Protein AF-A0A7C3VBC3-F1 (afdb_monomer_lite)

pLDDT: mean 94.58, std 4.92, range [55.72, 98.56]

Structure (mmCIF, N/CA/C/O backbone):
data_AF-A0A7C3VBC3-F1
#
_entry.id   AF-A0A7C3VBC3-F1
#
loop_
_atom_site.group_PDB
_atom_site.id
_atom_site.type_symbol
_atom_site.label_atom_id
_atom_site.label_alt_id
_atom_site.label_comp_id
_atom_site.label_asym_id
_atom_site.label_entity_id
_atom_site.label_seq_id
_atom_site.pdbx_PDB_ins_code
_atom_site.Cartn_x
_atom_site.Cartn_y
_atom_site.Cartn_z
_atom_site.occupancy
_atom_site.B_iso_or_equiv
_atom_site.auth_seq_id
_atom_site.auth_comp_id
_atom_site.auth_asym_id
_atom_site.auth_atom_id
_atom_site.pdbx_PDB_model_num
ATOM 1 N N . MET A 1 1 ? -21.456 6.014 -12.034 1.00 55.72 1 MET A N 1
ATOM 2 C CA . MET A 1 1 ? -20.924 7.264 -11.454 1.00 55.72 1 MET A CA 1
ATOM 3 C C . MET A 1 1 ? -19.428 7.063 -11.351 1.00 55.72 1 MET A C 1
ATOM 5 O O . MET A 1 1 ? -19.044 6.001 -10.879 1.00 55.72 1 MET A O 1
ATOM 9 N N . ASP A 1 2 ? -18.611 7.976 -11.876 1.00 81.75 2 ASP A N 1
ATOM 10 C CA . ASP A 1 2 ? -17.159 7.766 -11.918 1.00 81.75 2 ASP A CA 1
ATOM 11 C C . ASP A 1 2 ? -16.596 7.594 -10.505 1.00 81.75 2 ASP A C 1
ATOM 13 O O . ASP A 1 2 ? -16.928 8.370 -9.603 1.00 81.75 2 ASP A O 1
ATOM 17 N N . LEU A 1 3 ? -15.724 6.594 -10.327 1.00 82.06 3 LEU A N 1
ATOM 18 C CA . LEU A 1 3 ? -15.068 6.289 -9.051 1.00 82.06 3 LEU A CA 1
ATOM 19 C C . LEU A 1 3 ? -14.436 7.545 -8.432 1.00 82.06 3 LEU A C 1
ATOM 21 O O . LEU A 1 3 ? -14.564 7.769 -7.233 1.00 82.06 3 LEU A O 1
ATOM 25 N N . LEU A 1 4 ? -13.833 8.407 -9.257 1.00 88.31 4 LEU A N 1
ATOM 26 C CA . LEU A 1 4 ? -13.224 9.663 -8.819 1.00 88.31 4 LEU A CA 1
ATOM 27 C C . LEU A 1 4 ? -14.214 10.587 -8.094 1.00 88.31 4 LEU A C 1
ATOM 29 O O . LEU A 1 4 ? -13.923 11.027 -6.985 1.00 88.31 4 LEU A O 1
ATOM 33 N N . PHE A 1 5 ? -15.375 10.877 -8.690 1.00 92.62 5 PHE A N 1
ATOM 34 C CA . PHE A 1 5 ? -16.350 11.793 -8.086 1.00 92.62 5 PHE A CA 1
ATOM 35 C C . PHE A 1 5 ? -16.934 11.229 -6.793 1.00 92.62 5 PHE A C 1
ATOM 37 O O . PHE A 1 5 ? -17.058 11.955 -5.815 1.00 92.62 5 PHE A O 1
ATOM 44 N N . ASN A 1 6 ? -17.188 9.922 -6.747 1.00 91.81 6 ASN A N 1
ATOM 45 C CA . ASN A 1 6 ? -17.648 9.261 -5.529 1.00 91.81 6 ASN A CA 1
ATOM 46 C C . ASN A 1 6 ? -16.606 9.363 -4.391 1.00 91.81 6 ASN A C 1
ATOM 48 O O . ASN A 1 6 ? -16.950 9.673 -3.250 1.00 91.81 6 ASN A O 1
ATOM 52 N N . ILE A 1 7 ? -15.311 9.190 -4.689 1.00 93.00 7 ILE A N 1
ATOM 53 C CA . ILE A 1 7 ? -14.257 9.411 -3.686 1.00 93.00 7 ILE A CA 1
ATOM 54 C C . ILE A 1 7 ? -14.200 10.879 -3.242 1.00 93.00 7 ILE A C 1
ATOM 56 O O . ILE A 1 7 ? -14.078 11.129 -2.042 1.00 93.00 7 ILE A O 1
ATOM 60 N N . LEU A 1 8 ? -14.334 11.843 -4.158 1.00 95.25 8 LEU A N 1
ATOM 61 C CA . LEU A 1 8 ? -14.383 13.271 -3.813 1.00 95.25 8 LEU A CA 1
ATOM 62 C C . LEU A 1 8 ? -15.584 13.612 -2.916 1.00 95.25 8 LEU A C 1
ATOM 64 O O . LEU A 1 8 ? -15.435 14.333 -1.933 1.00 95.25 8 LEU A O 1
ATOM 68 N N . ASP A 1 9 ? -16.760 13.043 -3.166 1.00 96.81 9 ASP A N 1
ATOM 69 C CA . ASP A 1 9 ? -17.916 13.240 -2.286 1.00 96.81 9 ASP A CA 1
ATOM 70 C C . ASP A 1 9 ? -17.645 12.691 -0.877 1.00 96.81 9 ASP A C 1
ATOM 72 O O . ASP A 1 9 ? -18.002 13.307 0.135 1.00 96.81 9 ASP A O 1
ATOM 76 N N . LYS A 1 10 ? -16.942 11.558 -0.776 1.00 97.00 10 LYS A N 1
ATOM 77 C CA . LYS A 1 10 ? -16.551 10.959 0.507 1.00 97.00 10 LYS A CA 1
ATOM 78 C C . LYS A 1 10 ? -15.492 11.765 1.251 1.00 97.00 10 LYS A C 1
ATOM 80 O O . LYS A 1 10 ? -15.508 11.756 2.483 1.00 97.00 10 LYS A O 1
ATOM 85 N N . THR A 1 11 ? -14.603 12.490 0.567 1.00 97.75 11 THR A N 1
ATOM 86 C CA . THR A 1 11 ? -13.678 13.402 1.262 1.00 97.75 11 THR A CA 1
ATOM 87 C C . THR A 1 11 ? -14.416 14.582 1.888 1.00 97.75 11 THR A C 1
ATOM 89 O O . THR A 1 11 ? -13.947 15.104 2.895 1.00 97.75 11 THR A O 1
ATOM 92 N N . LEU A 1 12 ? -15.587 14.969 1.375 1.00 97.31 12 LEU A N 1
ATOM 93 C CA . LEU A 1 12 ? -16.402 16.063 1.917 1.00 97.31 12 LEU A CA 1
ATOM 94 C C . LEU A 1 12 ? -17.420 15.606 2.974 1.00 97.31 12 LEU A C 1
ATOM 96 O O . LEU A 1 12 ? -17.744 16.365 3.889 1.00 97.31 12 LEU A O 1
ATOM 100 N N . THR A 1 13 ? -17.912 14.370 2.875 1.00 97.38 13 THR A N 1
ATOM 101 C CA . THR A 1 13 ? -19.026 13.859 3.699 1.00 97.38 13 THR A CA 1
ATOM 102 C C . THR A 1 13 ? -18.622 12.792 4.719 1.00 97.38 13 THR A C 1
ATOM 104 O O . THR A 1 13 ? -19.360 12.558 5.678 1.00 97.38 13 THR A O 1
ATOM 107 N N . GLY A 1 14 ? -17.447 12.173 4.565 1.00 97.44 14 GLY A N 1
ATOM 108 C CA . GLY A 1 14 ? -16.961 11.094 5.426 1.00 97.44 14 GLY A CA 1
ATOM 109 C C . GLY A 1 14 ? -16.746 11.509 6.890 1.00 97.44 14 GLY A C 1
ATOM 110 O O . GLY A 1 14 ? -16.717 12.701 7.197 1.00 97.44 14 GLY A O 1
ATOM 111 N N . PRO A 1 15 ? -16.585 10.563 7.834 1.00 97.88 15 PRO A N 1
ATOM 112 C CA . PRO A 1 15 ? -16.451 10.878 9.257 1.00 97.88 15 PRO A CA 1
ATOM 113 C C . PRO A 1 15 ? -15.296 11.842 9.547 1.00 97.88 15 PRO A C 1
ATOM 115 O O . PRO A 1 15 ? -14.195 11.660 9.030 1.00 97.88 15 PRO A O 1
ATOM 118 N N . ILE A 1 16 ? -15.533 12.842 10.398 1.00 97.94 16 ILE A N 1
ATOM 119 C CA . ILE A 1 16 ? -14.496 13.794 10.823 1.00 97.94 16 ILE A CA 1
ATOM 120 C C . ILE A 1 16 ? -13.496 13.080 11.735 1.00 97.94 16 ILE A C 1
ATOM 122 O O . ILE A 1 16 ? -13.885 12.357 12.651 1.00 97.94 16 ILE A O 1
ATOM 126 N N . THR A 1 17 ? -12.205 13.307 11.508 1.00 97.56 17 THR A N 1
ATOM 127 C CA . THR A 1 17 ? -11.124 12.854 12.389 1.00 97.56 17 THR A CA 1
ATOM 128 C C . THR A 1 17 ? -9.946 13.811 12.290 1.00 97.56 17 THR A C 1
ATOM 130 O O . THR A 1 17 ? -9.686 14.385 11.237 1.00 97.56 17 THR A O 1
ATOM 133 N N . THR A 1 18 ? -9.186 13.968 13.371 1.00 98.12 18 THR A N 1
ATOM 134 C CA . THR A 1 18 ? -7.905 14.675 13.279 1.00 98.12 18 THR A CA 1
ATOM 135 C C . THR A 1 18 ? -6.853 13.761 12.655 1.00 98.12 18 THR A C 1
ATOM 137 O O . THR A 1 18 ? -6.925 12.535 12.795 1.00 98.12 18 THR A O 1
ATOM 140 N N . LYS A 1 19 ? -5.832 14.355 12.021 1.00 97.75 19 LYS A N 1
ATOM 141 C CA . LYS A 1 19 ? -4.657 13.617 11.531 1.00 97.75 19 LYS A CA 1
ATOM 142 C C . LYS A 1 19 ? -4.026 12.778 12.645 1.00 97.75 19 LYS A C 1
ATOM 144 O O . LYS A 1 19 ? -3.769 11.593 12.469 1.00 97.75 19 LYS A O 1
ATOM 149 N N . ARG A 1 20 ? -3.850 13.387 13.823 1.00 98.12 20 ARG A N 1
ATOM 150 C CA . ARG A 1 20 ? -3.245 12.734 14.987 1.00 98.12 20 ARG A CA 1
ATOM 151 C C . ARG A 1 20 ? -4.061 11.531 15.459 1.00 98.12 20 ARG A C 1
ATOM 153 O O . ARG A 1 20 ? -3.479 10.495 15.755 1.00 98.12 20 ARG A O 1
ATOM 160 N N . ASP A 1 21 ? -5.383 11.652 15.543 1.00 98.31 21 ASP A N 1
ATOM 161 C CA . ASP A 1 21 ? -6.232 10.530 15.954 1.00 98.31 21 ASP A CA 1
ATOM 162 C C . ASP A 1 21 ? -6.253 9.420 14.900 1.00 98.31 21 ASP A C 1
ATOM 164 O O . ASP A 1 21 ? -6.229 8.243 15.256 1.00 98.31 21 ASP A O 1
ATOM 168 N N . PHE A 1 22 ? -6.237 9.770 13.612 1.00 98.50 22 PHE A N 1
ATOM 169 C CA . PHE A 1 22 ? -6.141 8.777 12.550 1.00 98.50 22 PHE A CA 1
ATOM 170 C C . PHE A 1 22 ? -4.828 7.985 12.647 1.00 98.50 22 PHE A C 1
ATOM 172 O O . PHE A 1 22 ? -4.858 6.766 12.804 1.00 98.50 22 PHE A O 1
ATOM 179 N N . GLU A 1 23 ? -3.688 8.677 12.643 1.00 98.06 23 GLU A N 1
ATOM 180 C CA . GLU A 1 23 ? -2.355 8.062 12.611 1.00 98.06 23 GLU A CA 1
ATOM 181 C C . GLU A 1 23 ? -1.995 7.336 13.911 1.00 98.06 23 GLU A C 1
ATOM 183 O O . GLU A 1 23 ? -1.494 6.216 13.875 1.00 98.06 23 GLU A O 1
ATOM 188 N N . PHE A 1 24 ? -2.254 7.949 15.069 1.00 98.31 24 PHE A N 1
ATOM 189 C CA . PHE A 1 24 ? -1.769 7.427 16.351 1.00 98.31 24 PHE A CA 1
ATOM 190 C C . PHE A 1 24 ? -2.810 6.632 17.139 1.00 98.31 24 PHE A C 1
ATOM 192 O O . PHE A 1 24 ? -2.451 6.021 18.146 1.00 98.31 24 PHE A O 1
ATOM 199 N N . LYS A 1 25 ? -4.084 6.620 16.722 1.00 98.19 25 LYS A N 1
ATOM 200 C CA . LYS A 1 25 ? -5.125 5.801 17.368 1.00 98.19 25 LYS A CA 1
ATOM 201 C C . LYS A 1 25 ? -5.764 4.822 16.394 1.00 98.19 25 LYS A C 1
ATOM 203 O O . LYS A 1 25 ? -5.654 3.620 16.610 1.00 98.19 25 LYS A O 1
ATOM 208 N N . LEU A 1 26 ? -6.403 5.306 15.326 1.00 98.00 26 LEU A N 1
ATOM 209 C CA . LEU A 1 26 ? -7.192 4.445 14.437 1.00 98.00 26 LEU A CA 1
ATOM 210 C C . LEU A 1 26 ? -6.330 3.423 13.692 1.00 98.00 26 LEU A C 1
ATOM 212 O O . LEU A 1 26 ? -6.645 2.235 13.742 1.00 98.00 26 LEU A O 1
ATOM 216 N N . VAL A 1 27 ? -5.238 3.860 13.057 1.00 98.44 27 VAL A N 1
ATOM 217 C CA . VAL A 1 27 ? -4.306 2.968 12.345 1.00 98.44 27 VAL A CA 1
ATOM 218 C C . VAL A 1 27 ? 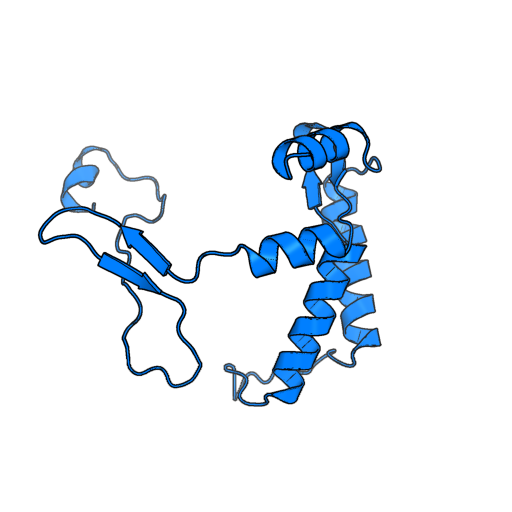-3.781 1.855 13.265 1.00 98.44 27 VAL A C 1
ATOM 220 O O . VAL A 1 27 ? -4.034 0.688 12.965 1.00 98.44 27 VAL A O 1
ATOM 223 N N . PRO A 1 28 ? -3.112 2.135 14.404 1.00 98.31 28 PRO A N 1
ATOM 224 C CA . PRO A 1 28 ? -2.569 1.068 15.243 1.00 98.31 28 PRO A CA 1
ATOM 225 C C . PRO A 1 28 ? -3.656 0.187 15.870 1.00 98.31 28 PRO A C 1
ATOM 227 O O . PRO A 1 28 ? -3.460 -1.023 15.984 1.00 98.31 28 PRO A O 1
ATOM 230 N N . GLN A 1 29 ? -4.804 0.755 16.258 1.00 98.44 29 GLN A N 1
ATOM 231 C CA . GLN A 1 29 ? -5.894 -0.007 16.868 1.00 98.44 29 GLN A CA 1
ATOM 232 C C . GLN A 1 29 ? -6.509 -1.011 15.886 1.00 98.44 29 GLN A C 1
ATOM 234 O O . GLN A 1 29 ? -6.619 -2.190 16.221 1.00 98.44 29 GLN A O 1
ATOM 239 N N . ILE A 1 30 ? -6.903 -0.560 14.689 1.00 98.44 30 ILE A N 1
ATOM 240 C CA . ILE A 1 30 ? -7.570 -1.418 13.699 1.00 98.44 30 ILE A CA 1
ATOM 241 C C . ILE A 1 30 ? -6.584 -2.456 13.158 1.00 98.44 30 ILE A C 1
ATOM 243 O O . ILE A 1 30 ? -6.928 -3.634 13.103 1.00 98.44 30 ILE A O 1
ATOM 247 N N . THR A 1 31 ? -5.344 -2.059 12.849 1.00 98.38 31 THR A N 1
ATOM 248 C CA . THR A 1 31 ? -4.306 -2.994 12.391 1.00 98.38 31 THR A CA 1
ATOM 249 C C . THR A 1 31 ? -4.051 -4.092 13.421 1.00 98.38 31 THR A C 1
ATOM 251 O O . THR A 1 31 ? -4.040 -5.267 13.068 1.00 98.38 31 THR A O 1
ATOM 254 N N . ARG A 1 32 ? -3.904 -3.749 14.710 1.00 98.12 32 ARG A N 1
ATOM 255 C CA . ARG A 1 32 ? -3.706 -4.756 15.764 1.00 98.12 32 ARG A CA 1
ATOM 256 C C . ARG A 1 32 ? -4.905 -5.692 15.902 1.00 98.12 32 ARG A C 1
ATOM 258 O O . ARG A 1 32 ? -4.717 -6.887 16.110 1.00 98.12 32 ARG A O 1
ATOM 265 N N . GLN A 1 33 ? -6.120 -5.156 15.809 1.00 98.50 33 GLN A N 1
ATOM 266 C CA . GLN A 1 33 ? -7.334 -5.961 15.881 1.00 98.50 33 GLN A CA 1
ATOM 267 C C . GLN A 1 33 ? -7.393 -6.981 14.733 1.00 98.50 33 GLN A C 1
ATOM 269 O O . GLN A 1 33 ? -7.578 -8.162 15.005 1.00 98.50 33 GLN A O 1
ATOM 274 N N . ILE A 1 34 ? -7.138 -6.545 13.497 1.00 98.56 34 ILE A N 1
ATOM 275 C CA . ILE A 1 34 ? -7.084 -7.417 12.316 1.00 98.56 34 ILE A CA 1
ATOM 276 C C . ILE A 1 34 ? -6.001 -8.488 12.463 1.00 98.56 34 ILE A C 1
ATOM 278 O O . ILE A 1 34 ? -6.275 -9.669 12.275 1.00 98.56 34 ILE A O 1
ATOM 282 N N . LEU A 1 35 ? -4.782 -8.110 12.863 1.00 98.31 35 LEU A N 1
ATOM 283 C CA . LEU A 1 35 ? -3.701 -9.082 13.063 1.00 98.31 35 LEU A CA 1
ATOM 284 C C . LEU A 1 35 ? -4.093 -10.166 14.073 1.00 98.31 35 LEU A C 1
ATOM 286 O O . LEU A 1 35 ? -3.787 -11.336 13.865 1.00 98.31 35 LEU A O 1
ATOM 290 N N . LYS A 1 36 ? -4.796 -9.791 15.146 1.00 98.19 36 LYS A N 1
ATOM 291 C CA . LYS A 1 36 ? -5.292 -10.741 16.142 1.00 98.19 36 LYS A CA 1
ATOM 292 C C . LYS A 1 36 ? -6.416 -11.627 15.594 1.00 98.19 36 LYS A C 1
ATOM 294 O O . LYS A 1 36 ? -6.402 -12.827 15.843 1.00 98.19 36 LYS A O 1
ATOM 299 N N . GLU A 1 37 ? -7.378 -11.051 14.873 1.00 98.31 37 GLU A N 1
ATOM 300 C CA . GLU A 1 37 ? -8.524 -11.765 14.284 1.00 98.31 37 GLU A CA 1
ATOM 301 C C . GLU A 1 37 ? -8.083 -12.823 13.265 1.00 98.31 37 GLU A C 1
ATOM 303 O O . GLU A 1 37 ? -8.628 -13.924 13.258 1.00 98.31 37 GLU A O 1
ATOM 308 N N . TYR A 1 38 ? -7.049 -12.524 12.477 1.00 98.06 38 TYR A N 1
ATOM 309 C CA . TYR A 1 38 ? -6.483 -13.437 11.482 1.00 98.06 38 TYR A CA 1
ATOM 310 C C . TYR A 1 38 ? -5.340 -14.313 12.024 1.00 98.06 38 TYR A C 1
ATOM 312 O O . TYR A 1 38 ? -4.773 -15.103 11.278 1.00 98.06 38 TYR A O 1
ATOM 320 N N . GLY A 1 39 ? -4.965 -14.187 13.304 1.00 97.50 39 GLY A N 1
ATOM 321 C CA . GLY A 1 39 ? -3.860 -14.964 13.885 1.00 97.50 39 GLY A CA 1
ATOM 322 C C . GLY A 1 39 ? -2.477 -14.639 13.300 1.00 97.50 39 GLY A C 1
ATOM 323 O O . GLY A 1 39 ? -1.574 -15.466 13.358 1.00 97.50 39 GLY A O 1
ATOM 324 N N . LEU A 1 40 ? -2.296 -13.433 12.757 1.00 97.62 40 LEU A N 1
ATOM 325 C CA . LEU A 1 40 ? -1.075 -12.972 12.087 1.00 97.62 40 LEU A CA 1
ATOM 326 C C . LEU A 1 40 ? -0.076 -12.289 13.036 1.00 97.62 40 LEU A C 1
ATOM 328 O O . LEU A 1 40 ? 0.989 -11.836 12.614 1.00 97.62 40 LEU A O 1
ATOM 332 N N . GLU A 1 41 ? -0.395 -12.178 14.327 1.00 96.25 41 GLU A N 1
ATOM 333 C CA . GLU A 1 41 ? 0.546 -11.638 15.307 1.00 96.25 41 GLU A CA 1
ATOM 334 C C . GLU A 1 41 ? 1.805 -12.520 15.386 1.00 96.25 41 GLU A C 1
ATOM 336 O O . GLU A 1 41 ? 1.729 -13.711 15.674 1.00 96.25 41 GLU A O 1
ATOM 341 N N . LYS A 1 42 ? 2.983 -11.900 15.213 1.00 93.38 42 LYS A N 1
ATOM 342 C CA . LYS A 1 42 ? 4.308 -12.540 15.359 1.00 93.38 42 LYS A CA 1
ATOM 343 C C . LYS A 1 42 ? 4.625 -13.635 14.328 1.00 93.38 42 LYS A C 1
ATOM 345 O O . LYS A 1 42 ? 5.464 -14.486 14.598 1.00 93.38 42 LYS A O 1
ATOM 350 N N . THR A 1 43 ? 4.018 -13.587 13.145 1.00 94.62 43 THR A N 1
ATOM 351 C CA . THR A 1 43 ? 4.339 -14.500 12.029 1.00 94.62 43 THR A CA 1
ATOM 352 C C . THR A 1 43 ? 5.597 -14.104 11.246 1.00 94.62 43 THR A C 1
ATOM 354 O O . THR A 1 43 ? 6.024 -14.835 10.359 1.00 94.62 43 THR A O 1
ATOM 357 N N . PHE A 1 44 ? 6.213 -12.960 11.564 1.00 92.62 44 PHE A N 1
ATOM 358 C CA . PHE A 1 44 ? 7.456 -12.517 10.934 1.00 92.62 44 PHE A CA 1
ATOM 359 C C . PHE A 1 44 ? 8.646 -13.395 11.347 1.00 92.62 44 PHE A C 1
ATOM 361 O O . PHE A 1 44 ? 8.983 -13.467 12.531 1.00 92.62 44 PHE A O 1
ATOM 368 N N . ASP A 1 45 ? 9.314 -13.986 10.356 1.00 94.25 45 ASP A N 1
ATOM 369 C CA . ASP A 1 45 ? 10.547 -14.751 10.521 1.00 94.25 45 ASP A CA 1
ATOM 370 C C . ASP A 1 45 ? 11.753 -13.956 9.974 1.00 94.25 45 ASP A C 1
ATOM 372 O O . ASP A 1 45 ? 11.910 -13.825 8.758 1.00 94.25 45 ASP A O 1
ATOM 376 N N . PRO A 1 46 ? 12.643 -13.432 10.837 1.00 94.44 46 PRO A N 1
ATOM 377 C CA . PRO A 1 46 ? 13.821 -12.691 10.391 1.00 94.44 46 PRO A CA 1
ATOM 378 C C . PRO A 1 46 ? 14.864 -13.571 9.687 1.00 94.44 46 PRO A C 1
ATOM 380 O O . PRO A 1 46 ? 15.709 -13.041 8.968 1.00 94.44 46 PRO A O 1
ATOM 383 N N . SER A 1 47 ? 14.841 -14.893 9.890 1.00 96.25 47 SER A N 1
ATOM 384 C CA . SER A 1 47 ? 15.712 -15.832 9.175 1.00 96.25 47 SER A CA 1
ATOM 385 C C . SER A 1 47 ? 15.212 -16.114 7.757 1.00 96.25 47 SER A C 1
ATOM 387 O O . SER A 1 47 ? 16.022 -16.421 6.885 1.00 96.25 47 SER A O 1
ATOM 389 N N . ASN A 1 48 ? 13.909 -15.946 7.512 1.00 92.38 48 ASN A N 1
ATOM 390 C CA . ASN A 1 48 ? 13.267 -16.123 6.211 1.00 92.38 48 ASN A CA 1
ATOM 391 C C . ASN A 1 48 ? 12.408 -14.889 5.864 1.00 92.38 48 ASN A C 1
ATOM 393 O O . ASN A 1 48 ? 11.180 -14.964 5.858 1.00 92.38 48 ASN A O 1
ATOM 397 N N . PRO A 1 49 ? 13.030 -13.733 5.553 1.00 90.00 49 PRO A N 1
ATOM 398 C CA . PRO A 1 49 ? 12.310 -12.468 5.367 1.00 90.00 49 PRO A CA 1
ATOM 399 C C . PRO A 1 49 ? 11.390 -12.456 4.138 1.00 90.00 49 PRO A C 1
ATOM 401 O O . PRO A 1 49 ? 10.514 -11.599 4.028 1.00 90.00 49 PRO A O 1
ATOM 404 N N . VAL A 1 50 ? 11.591 -13.389 3.204 1.00 9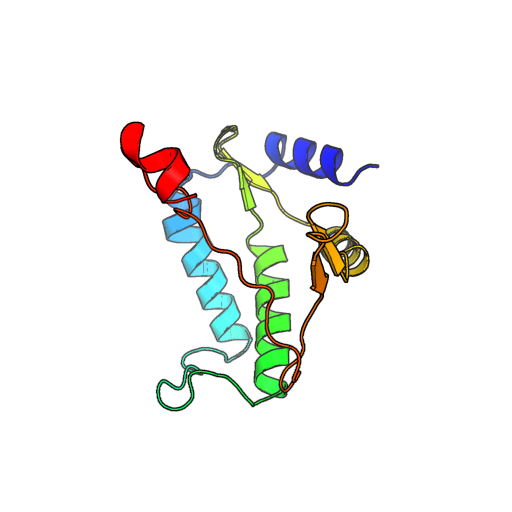0.81 50 VAL A N 1
ATOM 405 C CA . VAL A 1 50 ? 10.689 -13.621 2.076 1.00 90.81 50 VAL A CA 1
ATOM 406 C C . VAL A 1 50 ? 9.793 -14.800 2.427 1.00 90.81 50 VAL A C 1
ATOM 408 O O . VAL A 1 50 ? 10.254 -15.939 2.472 1.00 90.81 50 VAL A O 1
ATOM 411 N N . ASN A 1 51 ? 8.511 -14.518 2.656 1.00 90.00 51 ASN A N 1
ATOM 412 C CA . ASN A 1 51 ? 7.513 -15.551 2.898 1.00 90.00 51 ASN A CA 1
ATOM 413 C C . ASN A 1 51 ? 7.383 -16.491 1.685 1.00 90.00 51 ASN A C 1
ATOM 415 O O . ASN A 1 51 ? 7.158 -16.032 0.564 1.00 90.00 51 ASN A O 1
ATOM 419 N N . SER A 1 52 ? 7.469 -17.796 1.933 1.00 91.38 52 SER A N 1
ATOM 420 C CA . SER A 1 52 ? 7.227 -18.866 0.957 1.00 91.38 52 SER A CA 1
ATOM 421 C C . SER A 1 52 ? 5.985 -19.710 1.280 1.00 91.38 52 SER A C 1
ATOM 423 O O . SER A 1 52 ? 5.632 -20.593 0.500 1.00 91.38 52 SER A O 1
ATOM 425 N N . ASP A 1 53 ? 5.294 -19.433 2.391 1.00 93.38 53 ASP A N 1
ATOM 426 C CA . ASP A 1 53 ? 4.024 -20.068 2.742 1.00 93.38 53 ASP A CA 1
ATOM 427 C C . ASP A 1 53 ? 2.864 -19.359 2.023 1.00 93.38 53 ASP A C 1
ATOM 429 O O . ASP A 1 53 ? 2.530 -18.203 2.305 1.00 93.38 53 ASP A O 1
ATOM 433 N N . LEU A 1 54 ? 2.247 -20.061 1.070 1.00 92.56 54 LEU A N 1
ATOM 434 C CA . LEU A 1 54 ? 1.132 -19.537 0.280 1.00 92.56 54 LEU A CA 1
ATOM 435 C C . LEU A 1 54 ? -0.125 -19.288 1.123 1.00 92.56 54 LEU A C 1
ATOM 437 O O . LEU A 1 54 ? -0.830 -18.317 0.864 1.00 92.56 54 LEU A O 1
ATOM 441 N N . ASN A 1 55 ? -0.385 -20.101 2.152 1.00 95.81 55 ASN A N 1
ATOM 442 C CA . ASN A 1 55 ? -1.548 -19.891 3.018 1.00 95.81 55 ASN A CA 1
ATOM 443 C C . ASN A 1 55 ? -1.362 -18.626 3.853 1.00 95.81 55 ASN A C 1
ATOM 445 O O . ASN A 1 55 ? -2.276 -17.812 3.952 1.00 95.81 55 ASN A O 1
ATOM 449 N N . LEU A 1 56 ? -0.151 -18.417 4.378 1.00 95.62 56 LEU A N 1
ATOM 450 C CA . LEU A 1 56 ? 0.178 -17.188 5.094 1.00 95.62 56 LEU A CA 1
ATOM 451 C C . LEU A 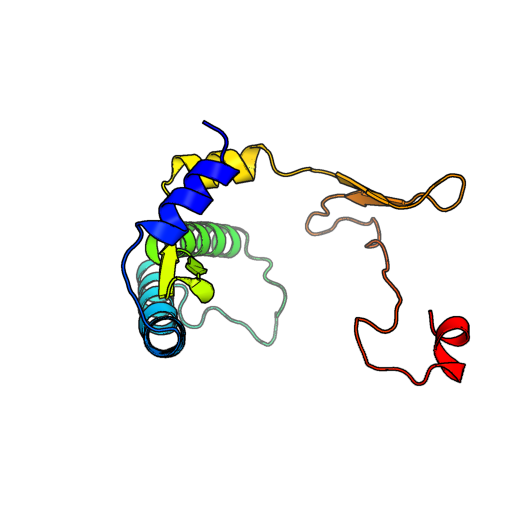1 56 ? 0.043 -15.956 4.183 1.00 95.62 56 LEU A C 1
ATOM 453 O O . LEU A 1 56 ? -0.439 -14.913 4.623 1.00 95.62 56 LEU A O 1
ATOM 457 N N . ALA A 1 57 ? 0.426 -16.068 2.905 1.00 95.00 57 ALA A N 1
ATOM 458 C CA . ALA A 1 57 ? 0.241 -14.995 1.928 1.00 95.00 57 ALA A CA 1
ATOM 459 C C . ALA A 1 57 ? -1.248 -14.674 1.696 1.00 95.00 57 ALA A C 1
ATOM 461 O O . ALA A 1 57 ? -1.628 -13.500 1.707 1.00 95.00 57 ALA A O 1
ATOM 462 N N . ASP A 1 58 ? -2.089 -15.698 1.541 1.00 97.19 58 ASP A N 1
ATOM 463 C CA . ASP A 1 58 ? -3.539 -15.544 1.384 1.00 97.19 58 ASP A CA 1
ATOM 464 C C . ASP A 1 58 ? -4.195 -14.957 2.647 1.00 97.19 58 ASP A C 1
ATOM 466 O O . ASP A 1 58 ? -5.088 -14.109 2.553 1.00 97.19 58 ASP A O 1
ATOM 470 N N . ASP A 1 59 ? -3.737 -15.345 3.839 1.00 97.94 59 ASP A N 1
ATOM 471 C CA . ASP A 1 59 ? -4.190 -14.775 5.111 1.00 97.94 59 ASP A CA 1
ATOM 472 C C . ASP A 1 59 ? -3.863 -13.283 5.210 1.00 97.94 59 ASP A C 1
ATOM 474 O O . ASP A 1 59 ? -4.741 -12.478 5.529 1.00 97.94 59 ASP A O 1
ATOM 478 N N . PHE A 1 60 ? -2.634 -12.886 4.865 1.00 97.62 60 PHE A N 1
ATOM 479 C CA . PHE A 1 60 ? -2.247 -11.474 4.821 1.00 97.62 60 PHE A CA 1
ATOM 480 C C . PHE A 1 60 ? -3.019 -10.685 3.762 1.00 97.62 60 PHE A C 1
ATOM 482 O O . PHE A 1 60 ? -3.375 -9.532 4.013 1.00 97.62 60 PHE A O 1
ATOM 489 N N . TYR A 1 61 ? -3.313 -11.283 2.603 1.00 97.62 61 TYR A N 1
ATOM 490 C CA . TYR A 1 61 ? -4.151 -10.643 1.591 1.00 97.62 61 TYR A CA 1
ATOM 491 C C . TYR A 1 61 ? -5.555 -10.359 2.135 1.00 97.62 61 TYR A C 1
ATOM 493 O O . TYR A 1 61 ? -6.026 -9.222 2.057 1.00 97.62 61 TYR A O 1
ATOM 501 N N . ARG A 1 62 ? -6.206 -11.358 2.747 1.00 98.38 62 ARG A N 1
ATOM 502 C CA . ARG A 1 62 ? -7.544 -11.201 3.341 1.00 98.38 62 ARG A CA 1
ATOM 503 C C . ARG A 1 62 ? -7.551 -10.173 4.474 1.00 98.38 62 ARG A C 1
ATOM 505 O O . ARG A 1 62 ? -8.401 -9.285 4.483 1.00 98.38 62 ARG A O 1
ATOM 512 N N . ALA A 1 63 ? -6.562 -10.234 5.364 1.00 98.50 63 ALA A N 1
ATOM 513 C CA . ALA A 1 63 ? -6.402 -9.283 6.459 1.00 98.50 63 ALA A CA 1
ATOM 514 C C . ALA A 1 63 ? -6.186 -7.846 5.954 1.00 98.50 63 ALA A C 1
ATOM 516 O O . ALA A 1 63 ? -6.818 -6.911 6.442 1.00 98.50 63 ALA A O 1
ATOM 517 N N . GLY A 1 64 ? -5.324 -7.655 4.949 1.00 98.12 64 GLY A N 1
ATOM 518 C CA . GLY A 1 64 ? -5.068 -6.350 4.336 1.00 98.12 64 GLY A CA 1
ATOM 519 C C . GLY A 1 64 ? -6.290 -5.786 3.609 1.00 98.12 64 GLY A C 1
ATOM 520 O O . GLY A 1 64 ? -6.572 -4.590 3.701 1.00 98.12 64 GLY A O 1
ATOM 521 N N . TYR A 1 65 ? -7.051 -6.650 2.939 1.00 98.44 65 TYR A N 1
ATOM 522 C CA . TYR A 1 65 ? -8.301 -6.284 2.283 1.00 98.44 65 TYR A CA 1
ATOM 523 C C . TYR A 1 65 ? -9.350 -5.797 3.294 1.00 98.44 65 TYR A C 1
ATOM 525 O O . TYR A 1 65 ? -9.925 -4.720 3.129 1.00 98.44 65 TYR A O 1
ATOM 533 N N . GLU A 1 66 ? -9.556 -6.535 4.388 1.00 98.44 66 GLU A N 1
ATOM 534 C CA . GLU A 1 66 ? -10.470 -6.113 5.453 1.00 98.44 66 GLU A CA 1
ATOM 535 C C . GLU A 1 66 ? -9.978 -4.843 6.167 1.00 98.44 66 GLU A C 1
ATOM 537 O O . GLU A 1 66 ? -10.771 -3.946 6.476 1.00 98.44 66 GLU A O 1
ATOM 542 N N . LEU A 1 67 ? -8.664 -4.713 6.378 1.00 98.38 67 LEU A N 1
ATOM 543 C CA . LEU A 1 67 ? -8.064 -3.499 6.924 1.00 98.38 67 LEU A CA 1
ATOM 544 C C . LEU A 1 67 ? -8.390 -2.283 6.050 1.00 98.38 67 LEU A C 1
ATOM 546 O O . LEU A 1 67 ? -8.795 -1.255 6.591 1.00 98.38 67 LEU A O 1
ATOM 550 N N . ALA A 1 68 ? -8.277 -2.393 4.724 1.00 97.94 68 ALA A N 1
ATOM 551 C CA . ALA A 1 68 ? -8.610 -1.308 3.803 1.00 97.94 68 ALA A CA 1
ATOM 552 C C . ALA A 1 68 ? -10.084 -0.876 3.917 1.00 97.94 68 ALA A C 1
ATOM 554 O O . ALA A 1 68 ? -10.369 0.324 3.950 1.00 97.94 68 ALA A O 1
ATOM 555 N N . LEU A 1 69 ? -11.009 -1.831 4.062 1.00 98.00 69 LEU A N 1
ATOM 556 C CA . LEU A 1 69 ? -12.438 -1.552 4.255 1.00 98.00 69 LEU A CA 1
ATOM 557 C C . LEU A 1 69 ? -12.727 -0.847 5.585 1.00 98.00 69 LEU A C 1
ATOM 559 O O . LEU A 1 69 ? -13.516 0.097 5.642 1.00 98.00 69 LEU A O 1
ATOM 563 N N . ARG A 1 70 ? -12.087 -1.291 6.670 1.00 98.00 70 ARG A N 1
ATOM 564 C CA . ARG A 1 70 ? -12.358 -0.786 8.026 1.00 98.00 70 ARG A CA 1
ATOM 565 C C . ARG A 1 70 ? -11.651 0.525 8.337 1.00 98.00 70 ARG A C 1
ATOM 567 O O . ARG A 1 70 ? -12.206 1.380 9.035 1.00 98.00 70 ARG A O 1
ATOM 574 N N . LEU A 1 71 ? -10.411 0.664 7.878 1.00 98.12 71 LEU A N 1
ATOM 575 C CA . LEU A 1 71 ? -9.586 1.837 8.130 1.00 98.12 71 LEU A CA 1
ATOM 576 C C . LEU A 1 71 ? -9.929 2.968 7.162 1.00 98.12 71 LEU A C 1
ATOM 578 O O . LEU A 1 71 ? -10.072 4.109 7.602 1.00 98.12 71 LEU A O 1
ATOM 582 N N . GLY A 1 72 ? -10.083 2.659 5.874 1.00 97.12 72 GLY A N 1
ATOM 583 C CA . GLY A 1 72 ? -10.234 3.668 4.835 1.00 97.12 72 GLY A CA 1
ATOM 584 C C . GLY A 1 72 ? -8.985 4.540 4.666 1.00 97.12 72 GLY A C 1
ATOM 585 O O . GLY A 1 72 ? -7.869 4.140 4.995 1.00 97.12 72 GLY A O 1
ATOM 586 N N . MET A 1 73 ? -9.176 5.758 4.164 1.00 97.31 73 MET A N 1
ATOM 587 C CA . MET A 1 73 ? -8.105 6.741 3.964 1.00 97.31 73 MET A CA 1
ATOM 588 C C . MET A 1 73 ? -8.414 8.065 4.655 1.00 97.31 73 MET A C 1
ATOM 590 O O . MET A 1 73 ? -9.571 8.446 4.788 1.00 97.31 73 MET A O 1
ATOM 594 N N . PHE A 1 74 ? -7.383 8.797 5.068 1.00 98.38 74 PHE A N 1
ATOM 595 C CA . PHE A 1 74 ? -7.533 10.132 5.641 1.00 98.38 74 PHE A CA 1
ATOM 596 C C . PHE A 1 74 ? -7.302 11.217 4.586 1.00 98.38 74 PHE A C 1
ATOM 598 O O . PHE A 1 74 ? -6.277 11.212 3.908 1.00 98.38 74 PHE A O 1
ATOM 605 N N . CYS A 1 75 ? -8.238 12.159 4.475 1.00 98.06 75 CYS A N 1
ATOM 606 C CA . CYS A 1 75 ? -8.092 13.376 3.687 1.00 98.06 75 CYS A CA 1
ATOM 607 C C . CYS A 1 75 ? -7.693 14.532 4.623 1.00 98.06 75 CYS A C 1
ATOM 609 O O . CYS A 1 75 ? -8.516 14.961 5.442 1.00 98.06 75 CYS A O 1
ATOM 611 N N . PRO A 1 76 ? -6.447 15.035 4.540 1.00 96.94 76 PRO A N 1
ATOM 612 C CA . PRO A 1 76 ? -5.968 16.089 5.429 1.00 96.94 76 PRO A CA 1
ATOM 613 C C . PRO A 1 76 ? -6.667 17.430 5.188 1.00 96.94 76 PRO A C 1
ATOM 615 O O . PRO A 1 76 ? -6.956 18.127 6.158 1.00 96.94 76 PRO A O 1
ATOM 618 N N . ASP A 1 77 ? -6.996 17.756 3.936 1.00 97.75 77 ASP A N 1
ATOM 619 C CA . ASP A 1 77 ? -7.604 19.040 3.559 1.00 97.75 77 ASP A CA 1
ATOM 620 C C . ASP A 1 77 ? -8.983 19.249 4.193 1.00 97.75 77 ASP A C 1
ATOM 622 O O . ASP A 1 77 ? -9.343 20.362 4.572 1.00 97.75 77 ASP A O 1
ATOM 626 N N . THR A 1 78 ? -9.750 18.170 4.355 1.00 98.00 78 THR A N 1
ATOM 627 C CA . THR A 1 78 ? -11.102 18.210 4.930 1.00 98.00 78 THR A CA 1
ATOM 628 C C . THR A 1 78 ? -11.171 17.639 6.343 1.00 98.00 78 THR A C 1
ATOM 630 O O . THR A 1 78 ? -12.225 17.703 6.974 1.00 98.00 78 THR A O 1
ATOM 633 N N . SER A 1 79 ? -10.063 17.089 6.859 1.00 98.25 79 SER A N 1
ATOM 634 C CA . SER A 1 79 ? -10.001 16.366 8.137 1.00 98.25 79 SER A CA 1
ATOM 635 C C . SER A 1 79 ? -11.072 15.275 8.252 1.00 98.25 79 SER A C 1
ATOM 637 O O . SER A 1 79 ? -11.771 15.149 9.263 1.00 98.25 79 SER A O 1
ATOM 639 N N . ARG A 1 80 ? -11.224 14.481 7.187 1.00 98.31 80 ARG A N 1
ATOM 640 C CA . ARG A 1 80 ? -12.228 13.414 7.098 1.00 98.31 80 ARG A CA 1
ATOM 641 C C . ARG A 1 80 ? -11.632 12.096 6.655 1.00 98.31 80 ARG A C 1
ATOM 643 O O . ARG A 1 80 ? -10.591 12.034 6.008 1.00 98.31 80 ARG A O 1
ATOM 650 N N . ARG A 1 81 ? -12.329 11.023 7.007 1.00 97.88 81 ARG A N 1
ATOM 651 C CA . ARG A 1 81 ? -11.997 9.658 6.624 1.00 97.88 81 ARG A CA 1
ATOM 652 C C . ARG A 1 81 ? -12.871 9.210 5.455 1.00 97.88 81 ARG A C 1
ATOM 654 O O . ARG A 1 81 ? -14.092 9.202 5.566 1.00 97.88 81 ARG A O 1
ATOM 661 N N . VAL A 1 82 ? -12.249 8.797 4.361 1.00 97.81 82 VAL A N 1
ATOM 662 C CA . VAL A 1 82 ? -12.895 8.137 3.225 1.00 97.81 82 VAL A CA 1
ATOM 663 C C . VAL A 1 82 ? -13.078 6.665 3.572 1.00 97.81 82 VAL A C 1
ATOM 665 O O . VAL A 1 82 ? -12.092 5.958 3.765 1.00 97.81 82 VAL A O 1
ATOM 668 N N . ILE A 1 83 ? -14.330 6.214 3.667 1.00 97.12 83 ILE A N 1
ATOM 669 C CA . ILE A 1 83 ? -14.675 4.799 3.858 1.00 97.12 83 ILE A CA 1
ATOM 670 C C . ILE A 1 83 ? -15.090 4.192 2.526 1.00 97.12 83 ILE A C 1
ATOM 672 O O . ILE A 1 83 ? -15.978 4.714 1.844 1.00 97.12 83 ILE A O 1
ATOM 676 N N . PHE A 1 84 ? -14.451 3.083 2.172 1.00 95.94 84 PHE A N 1
ATOM 677 C CA . PHE A 1 84 ? -14.709 2.375 0.928 1.00 95.94 84 PHE A CA 1
ATOM 678 C C . PHE A 1 84 ? -15.786 1.307 1.121 1.00 95.94 84 PHE A C 1
ATOM 680 O O . PHE A 1 84 ? -15.823 0.628 2.147 1.00 95.94 84 PHE A O 1
ATOM 687 N N . ALA A 1 85 ? -16.660 1.165 0.130 1.00 95.12 85 ALA A N 1
ATOM 688 C CA . ALA A 1 85 ? -17.514 -0.004 -0.005 1.00 95.12 85 ALA A CA 1
ATOM 689 C C . ALA A 1 85 ? -16.704 -1.165 -0.595 1.00 95.12 85 ALA A C 1
ATOM 691 O O . ALA A 1 85 ? -15.712 -0.957 -1.298 1.00 95.12 85 ALA A O 1
ATOM 692 N N . GLU A 1 86 ? -17.144 -2.394 -0.340 1.00 96.44 86 GLU A N 1
ATOM 693 C CA . GLU A 1 86 ? -16.454 -3.580 -0.840 1.00 96.44 86 GLU A CA 1
ATOM 694 C C . GLU A 1 86 ? -16.377 -3.591 -2.371 1.00 96.44 86 GLU A C 1
ATOM 696 O O . GLU A 1 86 ? -15.320 -3.848 -2.949 1.00 96.44 86 GLU A O 1
ATOM 701 N N . GLU A 1 87 ? -17.471 -3.230 -3.035 1.00 94.50 87 GLU A N 1
ATOM 702 C CA . GLU A 1 87 ? -17.571 -3.188 -4.491 1.00 94.50 87 GLU A CA 1
ATOM 703 C C . GLU A 1 87 ? -16.557 -2.227 -5.119 1.00 94.50 87 GLU A C 1
ATOM 705 O O . GLU A 1 87 ? -16.018 -2.546 -6.178 1.00 94.50 87 GLU A O 1
ATOM 710 N N . GLU A 1 88 ? -16.249 -1.107 -4.457 1.00 94.19 88 GLU A N 1
ATOM 711 C CA . GLU A 1 88 ? -15.294 -0.105 -4.948 1.00 94.19 88 GLU A CA 1
ATOM 712 C C . GLU A 1 88 ? -13.871 -0.662 -4.970 1.00 94.19 88 GLU A C 1
ATOM 714 O O . GLU A 1 88 ? -13.165 -0.527 -5.970 1.00 94.19 88 GLU A O 1
ATOM 719 N N . ILE A 1 89 ? -13.457 -1.340 -3.892 1.00 95.00 89 ILE A N 1
ATOM 720 C CA . ILE A 1 89 ? -12.137 -1.976 -3.836 1.00 95.00 89 ILE A CA 1
ATOM 721 C C . ILE A 1 89 ? -12.068 -3.111 -4.863 1.00 95.00 89 ILE A C 1
ATOM 723 O O . ILE A 1 89 ? -11.089 -3.213 -5.603 1.00 95.00 89 ILE A O 1
ATOM 727 N N . ARG A 1 90 ? -13.117 -3.940 -4.977 1.00 94.81 90 ARG A N 1
ATOM 728 C CA . ARG A 1 90 ? -13.153 -5.025 -5.974 1.00 94.81 90 ARG A CA 1
ATOM 729 C C . ARG A 1 90 ? -13.091 -4.500 -7.404 1.00 94.81 90 ARG A C 1
ATOM 731 O O . ARG A 1 90 ? -12.425 -5.103 -8.240 1.00 94.81 90 ARG A O 1
ATOM 738 N N . GLU A 1 91 ? -13.807 -3.423 -7.707 1.00 92.62 91 GLU A N 1
ATOM 739 C CA . GLU A 1 91 ? -13.779 -2.792 -9.025 1.00 92.62 91 GLU A CA 1
ATOM 740 C C . GLU A 1 91 ? -12.390 -2.243 -9.347 1.00 92.62 91 GLU A C 1
ATOM 742 O O . GLU A 1 91 ? -11.864 -2.538 -10.420 1.00 92.62 91 GLU A O 1
ATOM 747 N N . ALA A 1 92 ? -11.760 -1.541 -8.403 1.00 92.56 92 ALA A N 1
ATOM 748 C CA . ALA A 1 92 ? -10.402 -1.037 -8.571 1.00 92.56 92 ALA A CA 1
ATOM 749 C C . ALA A 1 92 ? -9.391 -2.170 -8.819 1.00 92.56 92 ALA A C 1
ATOM 751 O O . ALA A 1 92 ? -8.573 -2.072 -9.730 1.00 92.56 92 ALA A O 1
ATOM 752 N N . LEU A 1 93 ? -9.480 -3.272 -8.066 1.00 94.06 93 LEU A N 1
ATOM 753 C CA . LEU A 1 93 ? -8.607 -4.436 -8.248 1.00 94.06 93 LEU A CA 1
ATOM 754 C C . LEU A 1 93 ? -8.816 -5.123 -9.604 1.00 94.06 93 LEU A C 1
ATOM 756 O O . LEU A 1 93 ? -7.841 -5.522 -10.235 1.00 94.06 93 LEU A O 1
ATOM 760 N N . ARG A 1 94 ? -10.065 -5.250 -10.077 1.00 93.75 94 ARG A N 1
ATOM 761 C CA . ARG A 1 94 ? -10.366 -5.827 -11.402 1.00 93.75 94 ARG A CA 1
ATOM 762 C C . ARG A 1 94 ? -9.844 -4.968 -12.550 1.00 93.75 94 ARG A C 1
ATOM 764 O O . ARG A 1 94 ? -9.433 -5.515 -13.567 1.00 93.75 94 ARG A O 1
ATOM 771 N N . ASN A 1 95 ? -9.888 -3.649 -12.386 1.00 92.38 95 ASN A N 1
ATOM 772 C CA . ASN A 1 95 ? -9.490 -2.687 -13.411 1.00 92.38 95 ASN A CA 1
ATOM 773 C C . ASN A 1 95 ? -8.006 -2.291 -13.320 1.00 92.38 95 ASN A C 1
ATOM 775 O O . ASN A 1 95 ? -7.548 -1.464 -14.110 1.00 92.38 95 ASN A O 1
ATOM 779 N N . ALA A 1 96 ? -7.251 -2.852 -12.371 1.00 92.81 96 ALA A N 1
ATOM 780 C CA . ALA A 1 96 ? -5.831 -2.570 -12.225 1.00 92.81 96 ALA A CA 1
ATOM 781 C C . ALA A 1 96 ? -5.057 -3.028 -13.480 1.00 92.81 96 ALA A C 1
ATOM 783 O O . ALA A 1 96 ? -5.228 -4.169 -13.924 1.00 92.81 96 ALA A O 1
ATOM 784 N N . PRO A 1 97 ? -4.197 -2.174 -14.066 1.00 92.75 97 PRO A N 1
ATOM 785 C CA . PRO A 1 97 ? -3.443 -2.536 -15.260 1.00 92.75 97 PRO A CA 1
ATOM 786 C C . PRO A 1 97 ? -2.442 -3.658 -14.958 1.00 92.75 97 PRO A C 1
ATOM 788 O O . PRO A 1 97 ? -1.725 -3.621 -13.958 1.00 92.75 97 PRO A O 1
ATOM 791 N N . SER A 1 98 ? -2.353 -4.647 -15.849 1.00 90.50 98 SER A N 1
ATOM 792 C CA . SER A 1 98 ? -1.375 -5.742 -15.747 1.00 90.50 98 SER A CA 1
ATOM 793 C C . SER A 1 98 ? 0.028 -5.345 -16.215 1.00 90.50 98 SER A C 1
ATOM 795 O O . SER A 1 98 ? 1.018 -5.977 -15.830 1.00 90.50 98 SER A O 1
ATOM 797 N N . GLU A 1 99 ? 0.106 -4.313 -17.055 1.00 94.62 99 GLU A N 1
ATOM 798 C CA . GLU A 1 99 ? 1.337 -3.751 -17.595 1.00 94.62 99 GLU A CA 1
ATOM 799 C C . GLU A 1 99 ? 1.180 -2.266 -17.939 1.00 94.62 99 GLU A C 1
ATOM 801 O O . GLU A 1 99 ? 0.075 -1.771 -18.165 1.00 94.62 99 GLU A O 1
ATOM 806 N N . ILE A 1 100 ? 2.306 -1.561 -17.992 1.00 95.94 100 ILE A N 1
ATOM 807 C CA . ILE A 1 100 ? 2.407 -0.174 -18.437 1.00 95.94 100 ILE A CA 1
ATOM 808 C C . ILE A 1 100 ? 3.663 -0.009 -19.290 1.00 95.94 100 ILE A C 1
ATOM 810 O O . ILE A 1 100 ? 4.719 -0.569 -18.992 1.00 95.94 100 ILE A O 1
ATOM 814 N N . ALA A 1 101 ? 3.553 0.766 -20.366 1.00 96.25 101 ALA A N 1
ATOM 815 C CA . ALA A 1 101 ? 4.690 1.124 -21.197 1.00 96.25 101 ALA A CA 1
ATOM 816 C C . ALA A 1 101 ? 5.196 2.524 -20.844 1.00 96.25 101 ALA A C 1
ATOM 818 O O . ALA A 1 101 ? 4.411 3.470 -20.804 1.00 96.25 101 ALA A O 1
ATOM 819 N N . LEU A 1 102 ? 6.504 2.648 -20.635 1.00 96.12 102 LEU A N 1
ATOM 820 C CA . LEU A 1 102 ? 7.192 3.908 -20.367 1.00 96.12 102 LEU A CA 1
ATOM 821 C C . LEU A 1 102 ? 8.193 4.205 -21.483 1.00 96.12 102 LEU A C 1
ATOM 823 O O . LEU A 1 102 ? 8.789 3.284 -22.039 1.00 96.12 102 LEU A O 1
ATOM 827 N N . GLY A 1 103 ? 8.404 5.485 -21.786 1.00 95.75 103 GLY A N 1
ATOM 828 C CA . GLY A 1 103 ? 9.341 5.920 -22.823 1.00 95.75 103 GLY A CA 1
ATOM 829 C C . GLY A 1 103 ? 8.837 5.698 -24.253 1.00 95.75 103 GLY A C 1
ATOM 830 O O . GLY A 1 103 ? 7.686 5.324 -24.493 1.00 95.75 103 GLY A O 1
ATOM 831 N N . TYR A 1 104 ? 9.717 5.951 -25.222 1.00 97.44 104 TYR A N 1
ATOM 832 C CA . TYR A 1 104 ? 9.380 5.974 -26.647 1.00 97.44 104 TYR A CA 1
ATOM 833 C C . TYR A 1 104 ? 10.486 5.341 -27.496 1.00 97.44 104 TYR A C 1
ATOM 835 O O . TYR A 1 104 ? 11.646 5.279 -27.094 1.00 97.44 104 TYR A O 1
ATOM 843 N N . GLY A 1 105 ? 10.130 4.899 -28.705 1.00 97.06 105 GLY A N 1
ATOM 844 C CA . GLY A 1 105 ? 11.089 4.373 -29.676 1.00 97.06 105 GLY A CA 1
ATOM 845 C C . GLY A 1 105 ? 11.911 3.206 -29.125 1.00 97.06 105 GLY A C 1
ATOM 846 O O . GLY A 1 105 ? 11.366 2.274 -28.538 1.00 97.06 105 GLY A O 1
ATOM 847 N N . LYS A 1 106 ? 13.230 3.274 -29.325 1.00 96.81 106 LYS A N 1
ATOM 848 C CA . LYS A 1 106 ? 14.190 2.262 -28.856 1.00 96.81 106 LYS A CA 1
ATOM 849 C C . LYS A 1 106 ? 14.349 2.221 -27.328 1.00 96.81 106 LYS A C 1
ATOM 851 O O . LYS A 1 106 ? 14.828 1.220 -26.815 1.00 96.81 106 LYS A O 1
ATOM 856 N N . ASP A 1 107 ? 13.934 3.282 -26.634 1.00 96.06 107 ASP A N 1
ATOM 857 C CA . ASP A 1 107 ? 14.069 3.440 -25.182 1.00 96.06 107 ASP A CA 1
ATOM 858 C C . ASP A 1 107 ? 12.765 3.069 -24.445 1.00 96.06 107 ASP A C 1
ATOM 860 O O . ASP A 1 107 ? 12.661 3.209 -23.227 1.00 96.06 107 ASP A O 1
ATOM 864 N N . ARG A 1 108 ? 11.740 2.594 -25.173 1.00 96.88 108 ARG A N 1
ATOM 865 C CA . ARG A 1 108 ? 10.475 2.144 -24.584 1.00 96.88 108 ARG A CA 1
ATOM 866 C C . ARG A 1 108 ? 10.682 0.861 -23.777 1.00 96.88 108 ARG A C 1
ATOM 868 O O . ARG A 1 108 ? 11.117 -0.154 -24.318 1.00 96.88 108 ARG A O 1
ATOM 875 N N . VAL A 1 109 ? 10.247 0.871 -22.521 1.00 96.12 109 VAL A N 1
ATOM 876 C CA . VAL A 1 109 ? 10.234 -0.295 -21.625 1.00 96.12 109 VAL A CA 1
ATOM 877 C C . VAL A 1 109 ? 8.805 -0.651 -21.226 1.00 96.12 109 VAL A C 1
ATOM 879 O O . VAL A 1 109 ? 7.939 0.216 -21.136 1.00 96.12 109 VAL A O 1
ATOM 882 N N . THR A 1 110 ? 8.536 -1.937 -21.001 1.00 95.94 110 THR A N 1
ATOM 883 C CA . THR A 1 110 ? 7.236 -2.412 -20.496 1.00 95.94 110 THR A CA 1
ATOM 884 C C . THR A 1 110 ? 7.419 -2.938 -19.081 1.00 95.94 110 THR A C 1
ATOM 886 O O . THR A 1 110 ? 8.102 -3.942 -18.872 1.00 95.94 110 THR A O 1
ATOM 889 N N . ILE A 1 111 ? 6.815 -2.256 -18.112 1.00 95.94 111 ILE A N 1
ATOM 890 C CA . ILE A 1 111 ? 6.697 -2.739 -16.739 1.00 95.94 111 ILE A CA 1
ATOM 891 C C . ILE A 1 111 ? 5.484 -3.661 -16.696 1.00 95.94 111 ILE A C 1
ATOM 893 O O . ILE A 1 111 ? 4.397 -3.274 -17.113 1.00 95.94 111 ILE A O 1
ATOM 897 N N . ARG A 1 112 ? 5.657 -4.872 -16.172 1.00 94.12 112 ARG A N 1
ATOM 898 C CA . ARG A 1 112 ? 4.587 -5.863 -16.017 1.00 94.12 112 ARG A CA 1
ATOM 899 C C . ARG A 1 112 ? 4.640 -6.506 -14.644 1.00 94.12 112 ARG A C 1
ATOM 901 O O . ARG A 1 112 ? 5.703 -6.556 -14.021 1.00 94.12 112 ARG A O 1
ATOM 908 N N . SER A 1 113 ? 3.501 -7.026 -14.199 1.00 91.62 113 SER A N 1
ATOM 909 C CA . SER A 1 113 ? 3.433 -7.822 -12.974 1.00 91.62 113 SER A CA 1
ATOM 910 C C . SER A 1 113 ? 4.384 -9.026 -13.049 1.00 91.62 113 SER A C 1
ATOM 912 O O . SER A 1 113 ? 4.409 -9.747 -14.049 1.00 91.62 113 SER A O 1
ATOM 914 N N . ARG A 1 114 ? 5.163 -9.237 -11.983 1.00 92.31 114 ARG A N 1
ATOM 915 C CA . ARG A 1 114 ? 6.009 -10.420 -11.775 1.00 92.31 114 ARG A CA 1
ATOM 916 C C . ARG A 1 114 ? 5.399 -11.288 -10.682 1.00 92.31 114 ARG A C 1
ATOM 918 O O . ARG A 1 114 ? 4.779 -10.778 -9.751 1.00 92.31 114 ARG A O 1
ATOM 925 N N . ARG A 1 1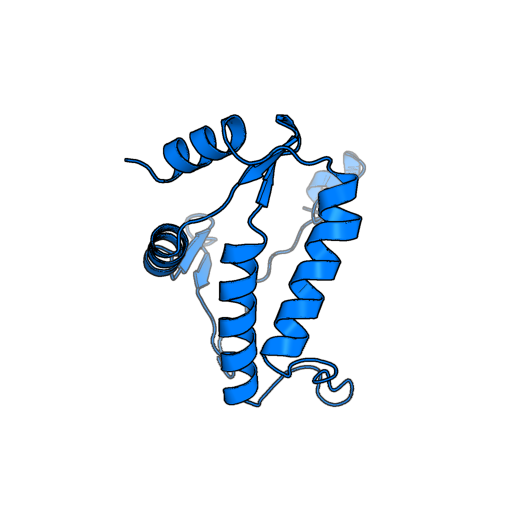15 ? 5.611 -12.596 -10.778 1.00 89.94 115 ARG A N 1
ATOM 926 C CA . ARG A 1 115 ? 5.207 -13.574 -9.756 1.00 89.94 115 ARG A CA 1
ATOM 927 C C . ARG A 1 115 ? 6.433 -14.100 -9.002 1.00 89.94 115 ARG A C 1
ATOM 929 O O . ARG A 1 115 ? 7.554 -13.914 -9.488 1.00 89.94 115 ARG A O 1
ATOM 936 N N . PRO A 1 116 ? 6.256 -14.750 -7.837 1.00 88.62 116 PRO A N 1
ATOM 937 C CA . PRO A 1 116 ? 7.327 -15.540 -7.240 1.00 88.62 116 PRO A CA 1
ATOM 938 C C . PRO A 1 116 ? 7.974 -16.451 -8.293 1.00 88.62 116 PRO A C 1
ATOM 940 O O . PRO A 1 116 ? 7.280 -16.983 -9.157 1.00 88.62 116 PRO A O 1
ATOM 943 N N . GLU A 1 117 ? 9.302 -16.563 -8.251 1.00 89.00 117 GLU A N 1
ATOM 944 C CA . GLU A 1 117 ? 10.123 -17.344 -9.197 1.00 89.00 117 GLU A CA 1
ATOM 945 C C . GLU A 1 117 ? 10.161 -16.845 -10.657 1.00 89.00 117 GLU A C 1
ATOM 947 O O . GLU A 1 117 ? 10.806 -17.466 -11.507 1.00 89.00 117 GLU A O 1
ATOM 952 N N . ASP A 1 118 ? 9.549 -15.698 -10.972 1.00 93.19 118 ASP A N 1
ATOM 953 C CA . ASP A 1 118 ? 9.660 -15.105 -12.305 1.00 93.19 118 ASP A CA 1
ATOM 954 C C . ASP A 1 118 ? 11.126 -14.759 -12.629 1.00 93.19 118 ASP A C 1
ATOM 956 O O . ASP A 1 118 ? 11.762 -13.943 -11.953 1.00 93.19 118 ASP A O 1
ATOM 960 N N . ARG A 1 119 ? 11.649 -15.375 -13.697 1.00 95.00 119 ARG A N 1
ATOM 961 C CA . ARG A 1 119 ? 13.034 -15.222 -14.169 1.00 95.00 119 ARG A CA 1
ATOM 962 C C . ARG A 1 119 ? 13.303 -13.898 -14.876 1.00 95.00 119 ARG A C 1
ATOM 964 O O . ARG A 1 119 ? 14.460 -13.573 -15.126 1.00 95.00 119 ARG A O 1
ATOM 971 N N . ASN A 1 120 ? 12.262 -13.149 -15.230 1.00 92.62 120 ASN A N 1
ATOM 972 C CA . ASN A 1 120 ? 12.434 -11.834 -15.822 1.00 92.62 120 ASN A CA 1
ATOM 973 C C . ASN A 1 120 ? 12.965 -10.866 -14.757 1.00 92.62 120 ASN A C 1
ATOM 975 O O . ASN A 1 120 ? 12.388 -10.807 -13.666 1.00 92.62 120 ASN A O 1
ATOM 979 N N . PRO A 1 121 ? 14.031 -10.099 -15.039 1.00 92.62 121 PRO A N 1
ATOM 980 C CA . PRO A 1 121 ? 14.501 -9.082 -14.111 1.00 92.62 121 PRO A CA 1
ATOM 981 C C . PRO A 1 121 ? 13.444 -7.974 -13.943 1.00 92.62 121 PRO A C 1
ATOM 983 O O . PRO A 1 121 ? 12.656 -7.732 -14.865 1.00 92.62 121 PRO A O 1
ATOM 986 N N . PRO A 1 122 ? 13.399 -7.295 -12.782 1.00 93.19 122 PRO A N 1
ATOM 987 C CA . PRO A 1 122 ? 12.590 -6.091 -12.638 1.00 93.19 122 PRO A CA 1
ATOM 988 C C . PRO A 1 122 ? 13.087 -4.997 -13.593 1.00 93.19 122 PRO A C 1
ATOM 990 O O . PRO A 1 122 ? 14.273 -4.939 -13.923 1.00 93.19 122 PRO A O 1
ATOM 993 N N . VAL A 1 123 ? 12.184 -4.110 -14.014 1.00 94.56 123 VAL A N 1
ATOM 994 C CA . VAL A 1 123 ? 12.585 -2.874 -14.697 1.00 94.56 123 VAL A CA 1
ATOM 995 C C . VAL A 1 123 ? 13.319 -2.002 -13.681 1.00 94.56 123 VAL A C 1
ATOM 997 O O . VAL A 1 123 ? 12.804 -1.765 -12.590 1.00 94.56 123 VAL A O 1
ATOM 1000 N N . ALA A 1 124 ? 14.531 -1.571 -14.023 1.00 91.56 124 ALA A N 1
ATOM 1001 C CA . ALA A 1 124 ? 15.331 -0.704 -13.172 1.00 91.56 124 ALA A CA 1
ATOM 1002 C C . ALA A 1 124 ? 14.952 0.761 -13.411 1.00 91.56 124 ALA A C 1
ATOM 1004 O O . ALA A 1 124 ? 14.969 1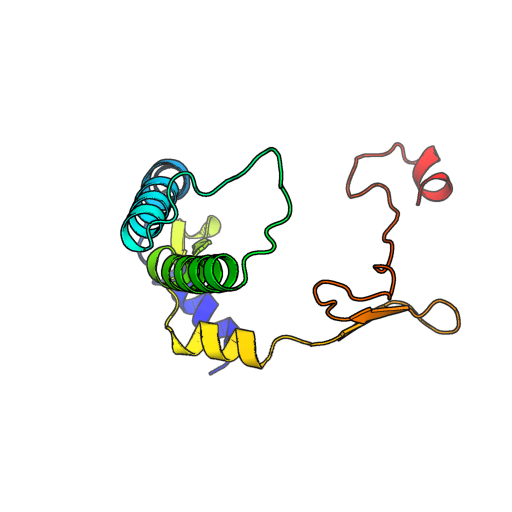.230 -14.548 1.00 91.56 124 ALA A O 1
ATOM 1005 N N . GLU A 1 125 ? 14.649 1.476 -12.333 1.00 88.94 125 GLU A N 1
ATOM 1006 C CA . GLU A 1 125 ? 14.537 2.931 -12.318 1.00 88.94 125 GLU A CA 1
ATOM 1007 C C . GLU A 1 125 ? 15.762 3.489 -11.588 1.00 88.94 125 GLU A C 1
ATOM 1009 O O . GLU A 1 125 ? 16.010 3.149 -10.430 1.00 88.94 125 GLU A O 1
ATOM 1014 N N . GLY A 1 126 ? 16.552 4.307 -12.281 1.00 86.44 126 GLY A N 1
ATOM 1015 C CA . GLY A 1 126 ? 17.690 5.020 -11.710 1.00 86.44 126 GLY A CA 1
ATOM 1016 C C . GLY A 1 126 ? 17.459 6.517 -11.836 1.00 86.44 126 GLY A C 1
ATOM 1017 O O . GLY A 1 126 ? 17.218 7.004 -12.936 1.00 86.44 126 GLY A O 1
ATOM 1018 N N . SER A 1 127 ? 17.496 7.231 -10.716 1.00 86.31 127 SER A N 1
ATOM 1019 C CA . SER A 1 127 ? 17.415 8.692 -10.668 1.00 86.31 127 SER A CA 1
ATOM 1020 C C . SER A 1 127 ? 17.922 9.193 -9.313 1.00 86.31 127 SER A C 1
ATOM 1022 O O . SER A 1 127 ? 18.326 8.407 -8.454 1.00 86.31 127 SER A O 1
ATOM 1024 N N . SER A 1 128 ? 17.846 10.504 -9.084 1.00 88.69 128 SER A N 1
ATOM 1025 C CA . SER A 1 128 ? 18.047 11.099 -7.759 1.00 88.69 128 SER A CA 1
ATOM 1026 C C . SER A 1 128 ? 16.924 10.769 -6.763 1.00 88.69 128 SER A C 1
ATOM 1028 O O . SER A 1 128 ? 17.007 11.187 -5.612 1.00 88.69 128 SER A O 1
ATOM 1030 N N . LEU A 1 129 ? 15.872 10.042 -7.173 1.00 89.00 129 LEU A N 1
ATOM 1031 C CA . LEU A 1 129 ? 14.761 9.582 -6.326 1.00 89.00 129 LEU A CA 1
ATOM 1032 C C . LEU A 1 129 ? 14.129 10.706 -5.478 1.00 89.00 129 LEU A C 1
ATOM 1034 O O . LEU A 1 129 ? 13.767 10.510 -4.318 1.00 89.00 129 LEU A O 1
ATOM 1038 N N . GLY A 1 130 ? 14.015 11.906 -6.058 1.00 89.69 130 GLY A N 1
ATOM 1039 C CA . GLY A 1 130 ? 13.433 13.084 -5.405 1.00 89.69 130 GLY A CA 1
ATOM 1040 C C . GLY A 1 130 ? 14.357 13.802 -4.415 1.00 89.69 130 GLY A C 1
ATOM 1041 O O . GLY A 1 130 ? 13.909 14.712 -3.717 1.00 89.69 130 GLY A O 1
ATOM 1042 N N . MET A 1 131 ? 15.636 13.424 -4.335 1.00 91.06 131 MET A N 1
ATOM 1043 C CA . MET A 1 131 ? 16.625 14.131 -3.523 1.00 91.06 131 MET A CA 1
ATOM 1044 C C . MET A 1 131 ? 16.920 15.521 -4.098 1.00 91.06 131 MET A C 1
ATOM 1046 O O . MET A 1 131 ? 17.019 15.705 -5.311 1.00 91.06 131 MET A O 1
ATOM 1050 N N . ALA A 1 132 ? 17.115 16.499 -3.211 1.00 92.69 132 ALA A N 1
ATOM 1051 C CA . ALA A 1 132 ? 17.615 17.809 -3.606 1.00 92.69 132 ALA A CA 1
ATOM 1052 C C . ALA A 1 132 ? 19.064 17.680 -4.099 1.00 92.69 132 ALA A C 1
ATOM 1054 O O . ALA A 1 132 ? 19.924 17.170 -3.379 1.00 92.69 132 ALA A O 1
ATOM 1055 N N . ILE A 1 133 ? 19.327 18.161 -5.313 1.00 92.44 133 ILE A N 1
ATOM 1056 C CA . ILE A 1 133 ? 20.653 18.182 -5.933 1.00 92.44 133 ILE A CA 1
ATOM 1057 C C . ILE A 1 133 ? 20.986 19.606 -6.366 1.00 92.44 133 ILE A C 1
ATOM 1059 O O . ILE A 1 133 ? 20.100 20.344 -6.802 1.00 92.44 133 ILE A O 1
ATOM 1063 N N . SER A 1 134 ? 22.250 20.010 -6.223 1.00 94.75 134 SER A N 1
ATOM 1064 C CA . SER A 1 134 ? 22.699 21.296 -6.764 1.0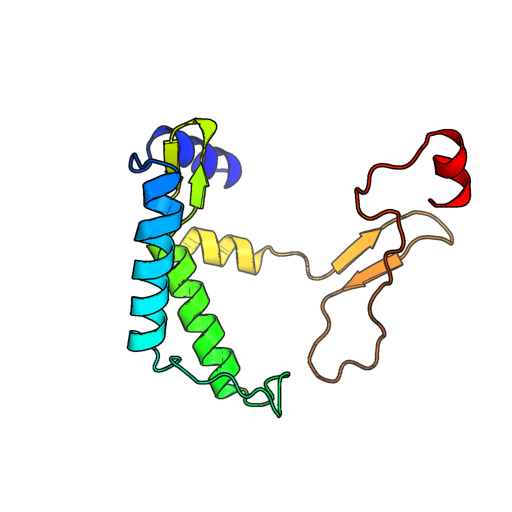0 94.75 134 SER A CA 1
ATOM 1065 C C . SER A 1 134 ? 22.498 21.308 -8.279 1.00 94.75 134 SER A C 1
ATOM 1067 O O . SER A 1 134 ? 22.738 20.299 -8.941 1.00 94.75 134 SER A O 1
ATOM 1069 N N . GLU A 1 135 ? 22.096 22.456 -8.826 1.00 95.06 135 GLU A N 1
ATOM 1070 C CA . GLU A 1 135 ? 21.752 22.612 -10.246 1.00 95.06 135 GLU A CA 1
ATOM 1071 C C . GLU A 1 135 ? 22.870 22.140 -11.189 1.00 95.06 135 GLU A C 1
ATOM 1073 O O . GLU A 1 135 ? 22.599 21.454 -12.172 1.00 95.06 135 GLU A O 1
ATOM 1078 N N . GLU A 1 136 ? 24.134 22.416 -10.846 1.00 95.88 136 GLU A N 1
ATOM 1079 C CA . GLU A 1 136 ? 25.302 21.998 -11.636 1.00 95.88 136 GLU A CA 1
ATOM 1080 C C . GLU A 1 136 ? 25.413 20.471 -11.819 1.00 95.88 136 GLU A C 1
ATOM 1082 O O . GLU A 1 136 ? 25.985 20.007 -12.805 1.00 95.88 136 GLU A O 1
ATOM 1087 N N . TYR A 1 137 ? 24.832 19.686 -10.905 1.00 91.50 137 TYR A N 1
ATOM 1088 C CA . TYR A 1 137 ? 24.841 18.223 -10.944 1.00 91.50 137 TYR A CA 1
ATOM 1089 C C . TYR A 1 137 ? 23.537 17.619 -11.475 1.00 91.50 137 TYR A C 1
ATOM 1091 O O . TYR A 1 137 ? 23.435 16.396 -11.531 1.00 91.50 137 TYR A O 1
ATOM 1099 N N . PHE A 1 138 ? 22.562 18.428 -11.905 1.00 91.62 138 PHE A N 1
ATOM 1100 C CA . PHE A 1 138 ? 21.271 17.910 -12.361 1.00 91.62 138 PHE A CA 1
ATOM 1101 C C . PHE A 1 138 ? 21.409 16.988 -13.578 1.00 91.62 138 PHE A C 1
ATOM 1103 O O . PHE A 1 138 ? 20.968 15.849 -13.537 1.00 91.62 138 PHE A O 1
ATOM 1110 N N . ILE A 1 139 ? 22.081 17.447 -14.637 1.00 91.94 139 ILE A N 1
ATOM 1111 C CA . ILE A 1 139 ? 22.278 16.649 -15.859 1.00 91.94 139 ILE A CA 1
ATOM 1112 C C . ILE A 1 139 ? 23.273 15.488 -15.651 1.00 91.94 139 ILE A C 1
ATOM 1114 O O . ILE A 1 139 ? 23.016 14.401 -16.148 1.00 91.94 139 ILE A O 1
ATOM 1118 N N . PRO A 1 140 ? 24.408 15.652 -14.942 1.00 90.62 140 PRO A N 1
ATOM 1119 C CA . PRO A 1 140 ? 25.339 14.541 -14.727 1.00 90.62 140 PRO A CA 1
ATOM 1120 C C . PRO A 1 140 ? 24.794 13.369 -13.896 1.00 90.62 140 PRO A C 1
ATOM 1122 O O . PRO A 1 140 ? 25.352 12.276 -13.977 1.00 90.62 140 PRO A O 1
ATOM 1125 N N . LEU A 1 141 ? 23.772 13.595 -13.063 1.00 85.38 141 LEU A N 1
ATOM 1126 C CA . LEU A 1 141 ? 23.217 12.585 -12.152 1.00 85.38 141 LEU A CA 1
ATOM 1127 C C . LEU A 1 141 ? 21.865 12.006 -12.597 1.00 85.38 141 LEU A C 1
ATOM 1129 O O . LEU A 1 141 ? 21.474 10.964 -12.066 1.00 85.38 141 LEU A O 1
ATOM 1133 N N . CYS A 1 142 ? 21.142 12.673 -13.500 1.00 81.12 142 CYS A N 1
ATOM 1134 C CA . CYS A 1 142 ? 19.812 12.275 -13.973 1.00 81.12 142 CYS A CA 1
ATOM 1135 C C . CYS A 1 142 ? 19.851 11.813 -15.431 1.00 81.12 142 CYS A C 1
ATOM 1137 O O . CYS A 1 142 ? 19.215 10.774 -15.711 1.00 81.12 142 CYS A O 1
#

Foldseek 3Di:
DDLVVVQVVCLQPAAAAAPCCLVVPLLVPLLVVLCVVLVVPPPQDPVCNDDPDPVNVVSVVVSVLVSCQRSADADNVSRHGRHDDSVSVVVCVVPPDQWDWDDDDPPIDIAGDDDVPRPDDGDDDAAPVPDDDDPVCRVVGD

Secondary structure (DSSP, 8-state):
--HHHHHHHHHHHSPB--HHHIIIIIHHHHHHHHHHHTT-TT---TTS-S---HHHHHHHHHHHHHHHHHH-EEETTTTEEEPPPHHHHHHHHHT--SEEEES-GGG-EEEE---TT--SPPPP--S-TT----GGGHHHH-

Radius of gyration: 20.14 Å; chains: 1; bounding box: 46×43×47 Å

Sequence (142 aa):
MDLLFNILDKTLTGPITTKRDFEFKLVPQITRQILKEYGLEKTFDPSNPVNSDLNLADDFYRAGYELALRLGMFCPDTSRRVIFAEEEIREALRNAPSEIALGYGKDRVTIRSRRPEDRNPPVAEGSSLGMAISEEYFIPLC